Protein AF-A0A2V7J7F7-F1 (afdb_monomer_lite)

Sequence (111 aa):
MGAFFRSFLLPGWGQAATGRPLTGAAFVAWEGVTAMMTFKAQQEANYLKEIHSKNLRLKRQEVQDWLVLWVFNHLFSGAEAYVSAHLRDFPPDLKVRAFPGGIGVSIPVHE

pLDDT: mean 79.82, std 13.91, range [47.09, 97.25]

Structure (mmCIF, N/CA/C/O backbone):
data_AF-A0A2V7J7F7-F1
#
_entry.id   AF-A0A2V7J7F7-F1
#
loop_
_atom_site.group_PDB
_atom_site.id
_atom_site.type_symbol
_atom_site.label_atom_id
_atom_site.label_alt_id
_atom_site.label_comp_id
_atom_site.label_asym_id
_atom_site.label_entity_id
_atom_site.label_seq_id
_atom_site.pdbx_PDB_ins_code
_atom_site.Cartn_x
_atom_site.Cartn_y
_atom_site.Cartn_z
_atom_site.occupancy
_atom_site.B_iso_or_equiv
_atom_site.auth_seq_id
_atom_site.auth_comp_id
_atom_site.auth_asym_id
_atom_site.auth_atom_id
_atom_site.pdbx_PDB_model_num
ATOM 1 N N . MET A 1 1 ? -18.800 -1.494 7.040 1.00 52.91 1 MET A N 1
ATOM 2 C CA . MET A 1 1 ? -18.241 -1.590 5.668 1.00 52.91 1 MET A CA 1
ATOM 3 C C . MET A 1 1 ? -17.315 -0.438 5.241 1.00 52.91 1 MET A C 1
ATOM 5 O O . MET A 1 1 ? -16.443 -0.682 4.423 1.00 52.91 1 MET A O 1
ATOM 9 N N . GLY A 1 2 ? -17.419 0.795 5.764 1.00 59.50 2 GLY A N 1
ATOM 10 C CA . GLY A 1 2 ? -16.646 1.937 5.226 1.00 59.50 2 GLY A CA 1
ATOM 11 C C . GLY A 1 2 ? -15.134 1.997 5.531 1.00 59.50 2 GLY A C 1
ATOM 12 O O . GLY A 1 2 ? -14.402 2.614 4.768 1.00 59.50 2 GLY A O 1
ATOM 13 N N . ALA A 1 3 ? -14.640 1.391 6.617 1.00 56.56 3 ALA A N 1
ATOM 14 C CA . ALA A 1 3 ? -13.223 1.495 7.012 1.00 56.56 3 ALA A CA 1
ATOM 15 C C . ALA A 1 3 ? -12.282 0.596 6.182 1.00 56.56 3 ALA A C 1
ATOM 17 O O . ALA A 1 3 ? -11.179 1.017 5.845 1.00 56.56 3 ALA A O 1
ATOM 18 N N . PHE A 1 4 ? -12.748 -0.595 5.789 1.00 56.75 4 PHE A N 1
ATOM 19 C CA . PHE A 1 4 ? -12.010 -1.534 4.937 1.00 56.75 4 PHE A CA 1
ATOM 20 C C . PHE A 1 4 ? -11.687 -0.930 3.564 1.00 56.75 4 PHE A C 1
ATOM 22 O O . PHE A 1 4 ? -10.522 -0.844 3.191 1.00 56.75 4 PHE A O 1
ATOM 29 N N . PHE A 1 5 ? -12.701 -0.428 2.849 1.00 54.53 5 PHE A N 1
ATOM 30 C CA . PHE A 1 5 ? -12.508 0.172 1.521 1.00 54.53 5 PHE A CA 1
ATOM 31 C C . PHE A 1 5 ? -11.605 1.407 1.553 1.00 54.53 5 PHE A C 1
ATOM 33 O O . PHE A 1 5 ? -10.855 1.653 0.615 1.00 54.53 5 PHE A O 1
ATOM 40 N N . ARG A 1 6 ? -11.638 2.160 2.655 1.00 61.19 6 ARG A N 1
ATOM 41 C CA . ARG A 1 6 ? -10.757 3.309 2.857 1.00 61.19 6 ARG A CA 1
ATOM 42 C C . ARG A 1 6 ? -9.292 2.897 3.048 1.00 61.19 6 ARG A C 1
ATOM 44 O O . ARG A 1 6 ? -8.440 3.471 2.383 1.00 61.19 6 ARG A O 1
ATOM 51 N N . SER A 1 7 ? -9.004 1.892 3.883 1.00 57.19 7 SER A N 1
ATOM 52 C CA . SER A 1 7 ? -7.643 1.336 4.036 1.00 57.19 7 SER A CA 1
ATOM 53 C C . SER A 1 7 ? -7.139 0.599 2.796 1.00 57.19 7 SER A C 1
ATOM 55 O O . SER A 1 7 ? -5.939 0.565 2.557 1.00 57.19 7 SER A O 1
ATOM 57 N N . PHE A 1 8 ? -8.040 -0.002 2.016 1.00 57.66 8 PHE A N 1
ATOM 58 C CA . PHE A 1 8 ? -7.677 -0.664 0.766 1.00 57.66 8 PHE A CA 1
ATOM 59 C C . PHE A 1 8 ? -7.204 0.346 -0.290 1.00 57.66 8 PHE A C 1
ATOM 61 O O . PHE A 1 8 ? -6.204 0.108 -0.961 1.00 57.66 8 PHE A O 1
ATOM 68 N N . LEU A 1 9 ? -7.893 1.489 -0.406 1.00 63.44 9 LEU A N 1
ATOM 69 C CA . LEU A 1 9 ? -7.535 2.559 -1.345 1.00 63.44 9 LEU A CA 1
ATOM 70 C C . LEU A 1 9 ? -6.293 3.343 -0.910 1.00 63.44 9 LEU A C 1
ATOM 72 O O . LEU A 1 9 ? -5.472 3.693 -1.751 1.00 63.44 9 LEU A O 1
ATOM 76 N N . LEU A 1 10 ? -6.163 3.624 0.387 1.00 67.25 10 LEU A N 1
ATOM 77 C CA . LEU A 1 10 ? -5.006 4.299 0.965 1.00 67.25 10 LEU A CA 1
ATOM 78 C C . LEU A 1 10 ? -4.588 3.556 2.238 1.00 67.25 10 LEU A C 1
ATOM 80 O O . LEU A 1 10 ? -5.287 3.673 3.257 1.00 67.25 10 LEU A O 1
ATOM 84 N N . PRO A 1 11 ? -3.470 2.809 2.206 1.00 66.44 11 PRO A N 1
ATOM 85 C CA . PRO A 1 11 ? -2.950 2.112 3.374 1.00 66.44 11 PRO A CA 1
ATOM 86 C C . PRO A 1 11 ? -2.853 3.071 4.557 1.00 66.44 11 PRO A C 1
ATOM 88 O O . PRO A 1 11 ? -2.316 4.166 4.440 1.00 66.44 11 PRO A O 1
ATOM 91 N N . GLY A 1 12 ? -3.454 2.693 5.686 1.00 63.03 12 GLY A N 1
ATOM 92 C CA . GLY A 1 12 ? -3.513 3.510 6.904 1.00 63.03 12 GLY A CA 1
ATOM 93 C C . GLY A 1 12 ? -4.727 4.441 7.075 1.00 63.03 12 GLY A C 1
ATOM 94 O O . GLY A 1 12 ? -4.978 4.875 8.202 1.00 63.03 12 GLY A O 1
ATOM 95 N N . TRP A 1 13 ? -5.557 4.689 6.051 1.00 68.50 13 TRP A N 1
ATOM 96 C CA . TRP A 1 13 ? -6.751 5.547 6.195 1.00 68.50 13 TRP A CA 1
ATOM 97 C C . TRP A 1 13 ? -7.823 4.929 7.105 1.00 68.50 13 TRP A C 1
ATOM 99 O O . TRP A 1 13 ? -8.408 5.604 7.955 1.00 68.50 13 TRP A O 1
ATOM 109 N N . GLY A 1 14 ? -8.109 3.635 6.959 1.00 59.69 14 GLY A N 1
ATOM 110 C CA . GLY A 1 14 ? -9.084 2.944 7.809 1.00 59.69 14 GLY A CA 1
ATOM 111 C C . GLY A 1 14 ? -8.639 2.867 9.271 1.00 59.69 14 GLY A C 1
ATOM 112 O O . GLY A 1 14 ? -9.492 2.940 10.150 1.00 59.69 14 GLY A O 1
ATOM 113 N N . GLN A 1 15 ? -7.327 2.837 9.528 1.00 60.72 15 GLN A N 1
ATOM 114 C CA . GLN A 1 15 ? -6.746 2.851 10.876 1.00 60.72 15 GLN A CA 1
ATOM 115 C C . GLN A 1 15 ? -6.836 4.212 11.566 1.00 60.72 15 GLN A C 1
ATOM 117 O O . GLN A 1 15 ? -7.108 4.298 12.766 1.00 60.72 15 GLN A O 1
ATOM 122 N N . ALA A 1 16 ? -6.690 5.295 10.800 1.00 60.38 16 ALA A N 1
ATOM 123 C CA . ALA A 1 16 ? -6.977 6.637 11.294 1.00 60.38 16 ALA A CA 1
ATOM 124 C C . ALA A 1 16 ? -8.461 6.781 11.694 1.00 60.38 16 ALA A C 1
ATOM 126 O O . ALA A 1 16 ? -8.772 7.366 12.728 1.00 60.38 16 ALA A O 1
ATOM 127 N N . ALA A 1 17 ? -9.379 6.178 10.929 1.00 58.62 17 ALA A N 1
ATOM 128 C CA . ALA A 1 17 ? -10.817 6.214 11.211 1.00 58.62 17 ALA A CA 1
ATOM 129 C C . ALA A 1 17 ? -11.258 5.313 12.388 1.00 58.62 17 ALA A C 1
ATOM 131 O O . ALA A 1 17 ? -12.296 5.568 13.005 1.00 58.62 17 ALA A O 1
ATOM 132 N N . THR A 1 18 ? -10.500 4.263 12.721 1.00 61.31 18 THR A N 1
ATOM 133 C CA . THR A 1 18 ? -10.764 3.378 13.873 1.00 61.31 18 THR A CA 1
ATOM 134 C C . THR A 1 18 ? -10.092 3.844 15.168 1.00 61.31 18 THR A C 1
ATOM 136 O O . THR A 1 18 ? -10.269 3.199 16.197 1.00 61.31 18 THR A O 1
ATOM 139 N N . GLY A 1 19 ? -9.382 4.980 15.156 1.00 64.69 19 GLY A N 1
ATOM 140 C CA . GLY A 1 19 ? -8.726 5.538 16.345 1.00 64.69 19 GLY A CA 1
ATOM 141 C C . GLY A 1 19 ? -7.374 4.897 16.672 1.00 64.69 19 GLY A C 1
ATOM 142 O O . GLY A 1 19 ? -6.909 5.005 17.803 1.00 64.69 19 GLY A O 1
ATOM 143 N N . ARG A 1 20 ? -6.724 4.245 15.696 1.00 69.88 20 ARG A N 1
ATOM 144 C CA . ARG A 1 20 ? -5.407 3.594 15.834 1.00 69.88 20 ARG A CA 1
ATOM 145 C C . ARG A 1 20 ? -4.349 4.289 14.957 1.00 69.88 20 ARG A C 1
ATOM 147 O O . ARG A 1 20 ? -3.832 3.698 14.005 1.00 69.88 20 ARG A O 1
ATOM 154 N N . PRO A 1 21 ? -3.988 5.551 15.260 1.00 72.88 21 PRO A N 1
ATOM 155 C CA . PRO A 1 21 ? -3.137 6.367 14.391 1.00 72.88 21 PRO A CA 1
ATOM 156 C C . PRO A 1 21 ? -1.724 5.797 14.206 1.00 72.88 21 PRO A C 1
ATOM 158 O O . PRO A 1 21 ? -1.170 5.902 13.117 1.00 72.88 21 PRO A O 1
ATOM 161 N N . LEU A 1 22 ? -1.157 5.142 15.228 1.00 76.88 22 LEU A N 1
ATOM 162 C CA . LEU A 1 22 ? 0.168 4.514 15.137 1.00 76.88 22 LEU A CA 1
ATOM 163 C C . LEU A 1 22 ? 0.198 3.362 14.126 1.00 76.88 22 LEU A C 1
ATOM 165 O O . LEU A 1 22 ? 1.127 3.265 13.328 1.00 76.88 22 LEU A O 1
ATOM 169 N N . THR A 1 23 ? -0.830 2.509 14.129 1.00 77.69 23 THR A N 1
ATOM 170 C CA . THR A 1 23 ? -0.940 1.402 13.171 1.00 77.69 23 THR A CA 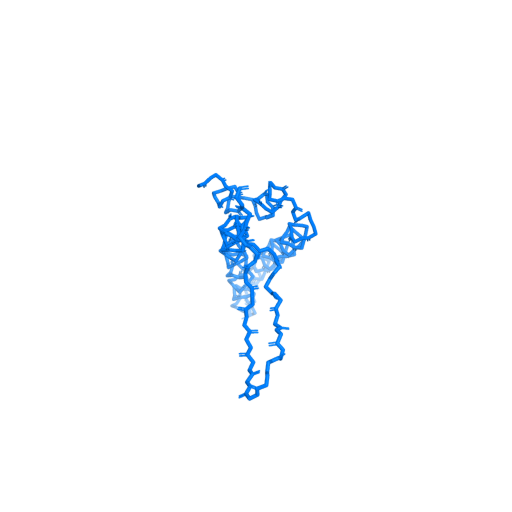1
ATOM 171 C C . THR A 1 23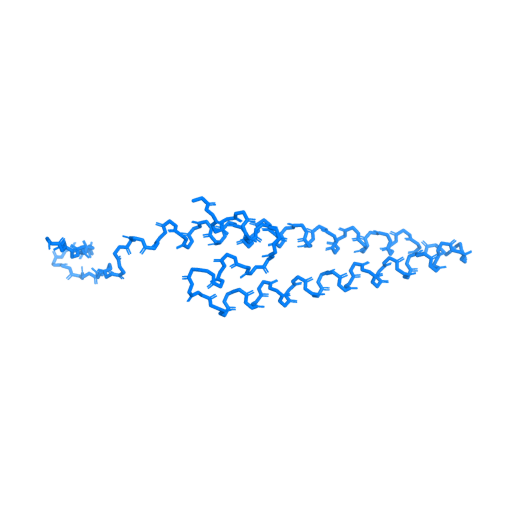 ? -1.125 1.935 11.752 1.00 77.69 23 THR A C 1
ATOM 173 O O . THR A 1 23 ? -0.463 1.467 10.830 1.00 77.69 23 THR A O 1
ATOM 176 N N . GLY A 1 24 ? -1.943 2.979 11.582 1.00 78.00 24 GLY A N 1
ATOM 177 C CA . GLY A 1 24 ? -2.088 3.658 10.295 1.00 78.00 24 GLY A CA 1
ATOM 178 C C . GLY A 1 24 ? -0.775 4.250 9.776 1.00 78.00 24 GLY A C 1
ATOM 179 O O . GLY A 1 24 ? -0.422 4.025 8.621 1.00 78.00 24 GLY A O 1
ATOM 180 N N . ALA A 1 25 ? -0.018 4.936 10.637 1.00 80.00 25 ALA A N 1
ATOM 181 C CA . ALA A 1 25 ? 1.272 5.523 10.281 1.00 80.00 25 ALA A CA 1
ATOM 182 C C . ALA A 1 25 ? 2.305 4.467 9.852 1.00 80.00 25 ALA A C 1
ATOM 184 O O . ALA A 1 25 ? 3.043 4.697 8.897 1.00 80.00 25 ALA A O 1
ATOM 185 N N . ALA A 1 26 ? 2.334 3.301 10.506 1.00 85.31 26 ALA A N 1
ATOM 186 C CA . ALA A 1 26 ? 3.227 2.207 10.129 1.00 85.31 26 ALA A CA 1
ATOM 187 C C . ALA A 1 26 ? 2.943 1.692 8.705 1.00 85.31 26 ALA A C 1
ATOM 189 O O . ALA A 1 26 ? 3.872 1.547 7.911 1.00 85.31 26 ALA A O 1
ATOM 190 N N . PHE A 1 27 ? 1.666 1.488 8.357 1.00 84.62 27 PHE A N 1
ATOM 191 C CA . PHE A 1 27 ? 1.271 1.059 7.010 1.00 84.62 27 PHE A CA 1
ATOM 192 C C . PHE A 1 27 ? 1.598 2.105 5.937 1.00 84.62 27 PHE A C 1
ATOM 194 O O . PHE A 1 27 ? 2.089 1.730 4.876 1.00 84.62 27 PHE A O 1
ATOM 201 N N . VAL A 1 28 ? 1.388 3.400 6.216 1.00 85.38 28 VAL A N 1
ATOM 202 C CA . VAL A 1 28 ? 1.757 4.505 5.304 1.00 85.38 28 VAL A CA 1
ATOM 203 C C . VAL A 1 28 ? 3.271 4.595 5.110 1.00 85.38 28 VAL A C 1
ATOM 205 O O . VAL A 1 28 ? 3.749 4.808 3.998 1.00 85.38 28 VAL A O 1
ATOM 208 N N . ALA A 1 29 ? 4.052 4.447 6.180 1.00 88.81 29 ALA A N 1
ATOM 209 C CA . ALA A 1 29 ? 5.505 4.486 6.077 1.00 88.81 29 ALA A CA 1
ATOM 210 C C . ALA A 1 29 ? 6.024 3.320 5.223 1.00 88.81 29 ALA A C 1
ATOM 212 O O . ALA A 1 29 ? 6.851 3.521 4.333 1.00 88.81 29 ALA A O 1
ATOM 213 N N . TRP A 1 30 ? 5.501 2.113 5.457 1.00 90.50 30 TRP A N 1
ATOM 214 C CA . TRP A 1 30 ? 5.865 0.929 4.682 1.00 90.50 30 TRP A CA 1
ATOM 215 C C . TRP A 1 30 ? 5.451 1.038 3.209 1.00 90.50 30 TRP A C 1
ATOM 217 O O . TRP A 1 30 ? 6.231 0.717 2.311 1.00 90.50 30 TRP A O 1
ATOM 227 N N . GLU A 1 31 ? 4.259 1.572 2.958 1.00 88.75 31 GLU A N 1
ATOM 228 C CA . GLU A 1 31 ? 3.780 1.917 1.623 1.00 88.75 31 GLU A CA 1
ATOM 229 C C . GLU A 1 31 ? 4.787 2.807 0.883 1.00 88.75 31 GLU A C 1
ATOM 231 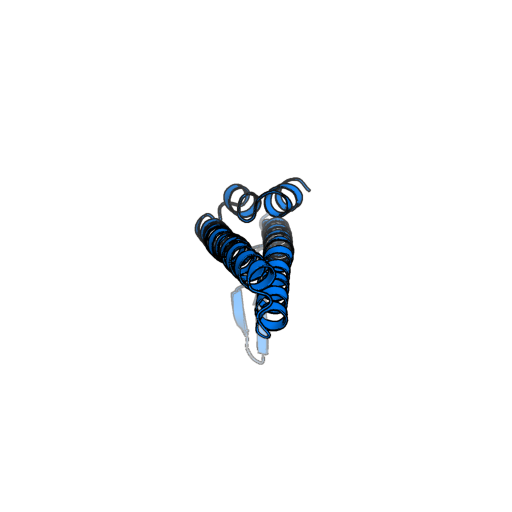O O . GLU A 1 31 ? 5.232 2.474 -0.215 1.00 88.75 31 GLU A O 1
ATOM 236 N N . GLY A 1 32 ? 5.225 3.896 1.524 1.00 89.88 32 GLY A N 1
ATOM 237 C CA . GLY A 1 32 ? 6.206 4.815 0.952 1.00 89.88 32 GLY A CA 1
ATOM 238 C C . GLY A 1 32 ? 7.527 4.133 0.584 1.00 89.88 32 GLY A C 1
ATOM 239 O O . GLY A 1 32 ? 8.073 4.394 -0.489 1.00 89.88 32 GLY A O 1
ATOM 240 N N . VAL A 1 33 ? 8.016 3.218 1.429 1.00 94.94 33 VAL A N 1
ATOM 241 C CA . VAL A 1 33 ? 9.242 2.444 1.161 1.00 94.94 33 VAL A CA 1
ATOM 242 C C . VAL A 1 33 ? 9.068 1.545 -0.062 1.00 94.94 33 VAL A C 1
ATOM 244 O O . VAL A 1 33 ? 9.896 1.581 -0.973 1.00 94.94 33 VAL A O 1
ATOM 247 N N . THR A 1 34 ? 7.993 0.756 -0.109 1.00 93.50 34 THR A N 1
ATOM 248 C CA . THR A 1 34 ? 7.763 -0.195 -1.211 1.00 93.50 34 THR A CA 1
ATOM 249 C C . THR A 1 34 ? 7.516 0.512 -2.544 1.00 93.50 34 THR A C 1
ATOM 251 O O . THR A 1 34 ? 8.091 0.115 -3.561 1.00 93.50 34 THR A O 1
ATOM 254 N N . ALA A 1 35 ? 6.768 1.618 -2.545 1.00 91.44 35 ALA A N 1
ATOM 255 C CA . ALA A 1 35 ? 6.569 2.448 -3.727 1.00 91.44 35 ALA A CA 1
ATOM 256 C C . ALA A 1 35 ? 7.896 3.055 -4.214 1.00 91.44 35 ALA A C 1
ATOM 258 O O . ALA A 1 35 ? 8.256 2.905 -5.383 1.00 91.44 35 ALA A O 1
ATOM 259 N N . MET A 1 36 ? 8.674 3.678 -3.318 1.00 94.12 36 MET A N 1
ATOM 260 C CA . MET A 1 36 ? 9.971 4.271 -3.663 1.00 94.12 36 MET A CA 1
ATOM 261 C C . MET A 1 36 ? 10.931 3.234 -4.253 1.00 94.12 36 MET A C 1
ATOM 263 O O . MET A 1 36 ? 11.564 3.493 -5.279 1.00 94.12 36 MET A O 1
ATOM 267 N N . MET A 1 37 ? 11.025 2.055 -3.636 1.00 96.88 37 MET A N 1
ATOM 268 C CA . MET A 1 37 ? 11.890 0.978 -4.117 1.00 96.88 37 MET A CA 1
ATOM 269 C C . MET A 1 37 ? 11.431 0.425 -5.466 1.00 96.88 37 MET A C 1
ATOM 271 O O . MET A 1 37 ? 12.270 0.197 -6.336 1.00 96.88 37 MET A O 1
ATOM 275 N N . THR A 1 38 ? 10.119 0.303 -5.689 1.00 94.62 38 THR A N 1
ATOM 276 C CA . THR A 1 38 ? 9.556 -0.085 -6.992 1.00 94.62 38 THR A CA 1
ATOM 277 C C . THR A 1 38 ? 9.962 0.914 -8.080 1.00 94.62 38 THR A C 1
ATOM 279 O O . THR A 1 38 ? 10.484 0.516 -9.124 1.00 94.62 38 THR A O 1
ATOM 282 N N . PHE A 1 39 ? 9.795 2.220 -7.832 1.00 94.56 39 PHE A N 1
ATOM 283 C CA . PHE A 1 39 ? 10.178 3.263 -8.791 1.00 94.56 39 PHE A CA 1
ATOM 284 C C . PHE A 1 39 ? 11.684 3.285 -9.057 1.00 94.56 39 PHE A C 1
ATOM 286 O O . PHE A 1 39 ? 12.102 3.340 -10.216 1.00 94.56 39 PHE A O 1
ATOM 293 N N . LYS A 1 40 ? 12.503 3.193 -8.006 1.00 96.19 40 LYS A N 1
ATOM 294 C CA . LYS A 1 40 ? 13.964 3.151 -8.122 1.00 96.19 40 LYS A CA 1
ATOM 295 C C . LYS A 1 40 ? 14.426 1.935 -8.932 1.00 96.19 40 LYS A C 1
ATOM 297 O O . LYS A 1 40 ? 15.186 2.089 -9.887 1.00 96.19 40 LYS A O 1
ATOM 302 N N . ALA A 1 41 ? 13.936 0.739 -8.606 1.00 95.12 41 ALA A N 1
ATOM 303 C CA . ALA A 1 41 ? 14.283 -0.484 -9.327 1.00 95.12 41 ALA A CA 1
ATOM 304 C C . ALA A 1 41 ? 13.840 -0.416 -10.798 1.00 95.12 41 ALA A C 1
ATOM 306 O O . ALA A 1 41 ? 14.552 -0.892 -11.683 1.00 95.12 41 ALA A O 1
ATOM 307 N N . GLN A 1 42 ? 12.708 0.236 -11.087 1.00 95.69 42 GLN A N 1
ATOM 308 C CA . GLN A 1 42 ? 12.218 0.420 -12.452 1.00 95.69 42 GLN A CA 1
ATOM 309 C C . GLN A 1 42 ? 13.100 1.382 -13.257 1.00 95.69 42 GLN A C 1
ATOM 311 O O . GLN A 1 42 ? 13.377 1.116 -14.430 1.00 95.69 42 GLN A O 1
ATOM 316 N N . GLN A 1 43 ? 13.563 2.472 -12.641 1.00 96.38 43 GLN A N 1
ATOM 317 C CA . GLN A 1 43 ? 14.521 3.397 -13.253 1.00 96.38 43 GLN A CA 1
ATOM 318 C C . GLN A 1 43 ? 15.841 2.687 -13.576 1.00 96.38 43 GLN A C 1
ATOM 320 O O . GLN A 1 43 ? 16.320 2.759 -14.708 1.00 96.38 43 GLN A O 1
ATOM 325 N N . GLU A 1 44 ? 16.385 1.928 -12.623 1.00 94.44 44 GLU A N 1
ATOM 326 C CA . GLU A 1 44 ? 17.610 1.149 -12.825 1.00 94.44 44 GLU A CA 1
ATOM 327 C C . GLU A 1 44 ? 17.431 0.068 -13.903 1.00 94.44 44 GLU A C 1
ATOM 329 O O . GLU A 1 44 ? 18.294 -0.104 -14.763 1.00 94.44 44 GLU A O 1
ATOM 334 N N . ALA A 1 45 ? 16.292 -0.631 -13.924 1.00 95.38 45 ALA A N 1
ATOM 335 C CA . ALA A 1 45 ? 15.985 -1.616 -14.958 1.00 95.38 45 ALA A CA 1
ATOM 336 C C . ALA A 1 45 ? 15.896 -0.982 -16.356 1.00 95.38 45 ALA A C 1
ATOM 338 O O . ALA A 1 45 ? 16.365 -1.576 -17.326 1.00 95.38 45 ALA A O 1
ATOM 339 N N . ASN A 1 46 ? 15.319 0.216 -16.479 1.00 94.75 46 ASN A N 1
ATOM 340 C CA . ASN A 1 46 ? 15.243 0.931 -17.755 1.00 94.75 46 ASN A CA 1
ATOM 341 C C . ASN A 1 46 ? 16.632 1.342 -18.252 1.00 94.75 46 ASN A C 1
ATOM 343 O O . ASN A 1 46 ? 16.961 1.070 -19.404 1.00 94.75 46 ASN A O 1
ATOM 347 N N . TYR A 1 47 ? 17.476 1.874 -17.368 1.00 94.56 47 TYR A N 1
ATOM 348 C CA . TYR A 1 47 ? 18.864 2.194 -17.699 1.00 94.56 47 TYR A CA 1
ATOM 349 C C . TYR A 1 47 ? 19.647 0.952 -18.162 1.00 94.56 47 TYR A C 1
ATOM 351 O O . TYR A 1 47 ? 20.292 0.958 -19.210 1.00 94.56 47 TYR A O 1
ATOM 359 N N . LEU A 1 48 ? 19.529 -0.169 -17.437 1.00 94.31 48 LEU A N 1
ATOM 360 C CA . LEU A 1 48 ? 20.192 -1.424 -17.811 1.00 94.31 48 LEU A CA 1
ATOM 361 C C . LEU A 1 48 ? 19.683 -2.011 -19.134 1.00 94.31 48 LEU A C 1
ATOM 363 O O . LEU A 1 48 ? 20.428 -2.725 -19.811 1.00 94.31 48 LEU A O 1
ATOM 367 N N . LYS A 1 49 ? 18.427 -1.725 -19.496 1.00 94.31 49 LYS A N 1
ATOM 368 C CA . LYS A 1 49 ? 17.837 -2.118 -20.777 1.00 94.31 49 LYS A CA 1
ATOM 369 C C . LYS A 1 49 ? 18.487 -1.365 -21.933 1.00 94.31 49 LYS A C 1
ATOM 371 O O . LYS A 1 49 ? 18.788 -1.992 -22.942 1.00 94.31 49 LYS A O 1
ATOM 376 N N . GLU A 1 50 ? 18.728 -0.065 -21.781 1.00 94.25 50 GLU A N 1
ATOM 377 C CA . GLU A 1 50 ? 19.370 0.763 -22.812 1.00 94.25 50 GLU A CA 1
ATOM 378 C C . GLU A 1 50 ? 20.796 0.285 -23.110 1.00 94.25 50 GLU A C 1
ATOM 380 O O . GLU A 1 50 ? 21.172 0.108 -24.269 1.00 94.25 50 GLU A O 1
ATOM 385 N N . ILE A 1 51 ? 21.563 -0.044 -22.068 1.00 95.25 51 ILE A N 1
ATOM 386 C CA . ILE A 1 51 ? 22.948 -0.519 -22.213 1.00 95.25 51 ILE A CA 1
ATOM 387 C C . ILE A 1 51 ? 23.068 -2.032 -22.481 1.00 95.25 51 ILE A C 1
ATOM 389 O O . ILE A 1 51 ? 24.172 -2.570 -22.448 1.00 95.25 51 ILE A O 1
ATOM 393 N N . HIS A 1 52 ? 21.952 -2.739 -22.713 1.00 91.69 52 HIS A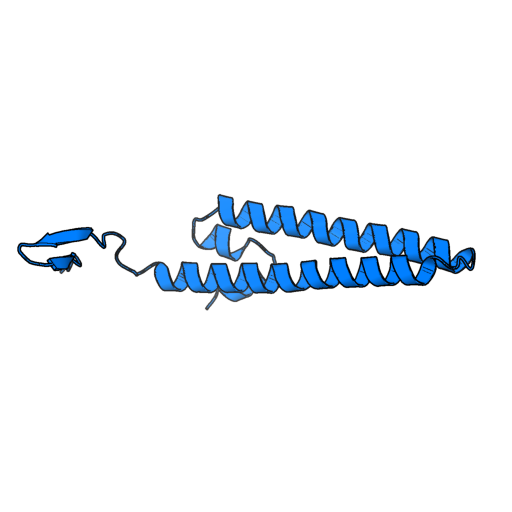 N 1
ATOM 394 C CA . HIS A 1 52 ? 21.912 -4.188 -22.980 1.00 91.69 52 HIS A CA 1
ATOM 395 C C . HIS A 1 52 ? 22.658 -5.040 -21.932 1.00 91.69 52 HIS A C 1
ATOM 397 O O . HIS A 1 52 ? 23.279 -6.061 -22.238 1.00 91.69 52 HIS A O 1
ATOM 403 N N . SER A 1 53 ? 22.598 -4.628 -20.663 1.00 93.12 53 SER A N 1
ATOM 404 C CA . SER A 1 53 ? 23.301 -5.315 -19.581 1.00 93.12 53 SER A CA 1
ATOM 405 C C . SER A 1 53 ? 22.673 -6.674 -19.265 1.00 93.12 53 SER A C 1
ATOM 407 O O . SER A 1 53 ? 21.451 -6.819 -19.173 1.00 93.12 53 SER A O 1
ATOM 409 N N . LYS A 1 54 ? 23.517 -7.671 -18.975 1.00 92.75 54 LYS A N 1
ATOM 410 C CA . LYS A 1 54 ? 23.091 -9.006 -18.512 1.00 92.75 54 LYS A CA 1
ATOM 411 C C . LYS A 1 54 ? 22.304 -8.957 -17.193 1.00 92.75 54 LYS A C 1
ATOM 413 O O . LYS A 1 54 ? 21.510 -9.856 -16.920 1.00 92.75 54 LYS A O 1
ATOM 418 N N . ASN A 1 55 ? 22.480 -7.895 -16.404 1.00 92.94 55 ASN A N 1
ATOM 419 C CA . ASN A 1 55 ? 21.829 -7.722 -15.103 1.00 92.94 55 ASN A CA 1
ATOM 420 C C . ASN A 1 55 ? 20.388 -7.195 -15.199 1.00 92.94 55 ASN A C 1
ATOM 422 O O . ASN A 1 55 ? 19.700 -7.129 -14.180 1.00 92.94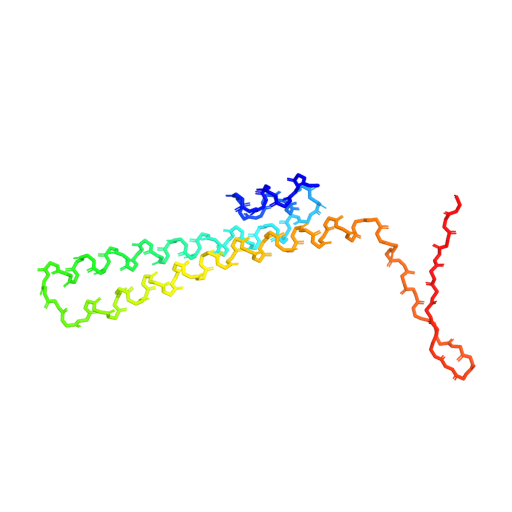 55 ASN A O 1
ATOM 426 N N . LEU A 1 56 ? 19.895 -6.867 -16.401 1.00 94.25 56 LEU A N 1
ATOM 427 C CA . LEU A 1 56 ? 18.524 -6.390 -16.613 1.00 94.25 56 LEU A CA 1
ATOM 428 C C . LEU A 1 56 ? 17.473 -7.318 -15.986 1.00 94.25 56 LEU A C 1
ATOM 430 O O . LEU A 1 56 ? 16.500 -6.849 -15.396 1.00 94.25 56 LEU A O 1
ATOM 434 N N . ARG A 1 57 ? 17.667 -8.638 -16.100 1.00 94.44 57 ARG A N 1
ATOM 435 C CA . ARG A 1 57 ? 16.724 -9.627 -15.559 1.00 94.44 57 ARG A CA 1
ATOM 436 C C . ARG A 1 57 ? 16.609 -9.534 -14.038 1.00 94.44 57 ARG A C 1
ATOM 438 O O . ARG A 1 57 ? 15.497 -9.575 -13.528 1.00 94.44 57 ARG A O 1
ATOM 445 N N . LEU A 1 58 ? 17.733 -9.361 -13.342 1.00 95.12 58 LEU A N 1
ATOM 446 C CA . LEU A 1 58 ? 17.757 -9.240 -11.882 1.00 95.12 58 LEU A CA 1
ATOM 447 C C . LEU A 1 58 ? 17.027 -7.975 -11.425 1.00 95.12 58 LEU A C 1
ATOM 449 O O . LEU A 1 58 ? 16.207 -8.039 -10.519 1.00 95.12 58 LEU A O 1
ATOM 453 N N . LYS A 1 59 ? 17.243 -6.842 -12.107 1.00 94.38 59 LYS A N 1
ATOM 454 C CA . LYS A 1 59 ? 16.539 -5.595 -11.769 1.00 94.38 59 LYS A CA 1
ATOM 455 C C . LYS A 1 59 ? 15.047 -5.632 -12.076 1.00 94.38 59 LYS A C 1
ATOM 457 O O . LYS A 1 59 ? 14.262 -5.082 -11.315 1.00 94.38 59 LYS A O 1
ATOM 462 N N . ARG A 1 60 ? 14.622 -6.320 -13.139 1.00 95.69 60 ARG A N 1
ATOM 463 C CA . ARG A 1 60 ? 13.188 -6.553 -13.387 1.00 95.69 60 ARG A CA 1
ATOM 464 C C . ARG A 1 60 ? 12.542 -7.427 -12.317 1.00 95.69 60 ARG A C 1
ATOM 466 O O . ARG A 1 60 ? 11.403 -7.161 -11.955 1.00 95.69 60 ARG A O 1
ATOM 473 N N . GLN A 1 61 ? 13.255 -8.439 -11.830 1.00 97.25 61 GLN A N 1
ATOM 474 C CA . GLN A 1 61 ? 12.780 -9.259 -10.721 1.00 97.25 61 GLN A CA 1
ATOM 475 C C . GLN A 1 61 ? 12.660 -8.424 -9.441 1.00 97.25 61 GLN A C 1
ATOM 477 O O . GLN A 1 61 ? 11.620 -8.463 -8.802 1.00 97.25 61 GLN A O 1
ATOM 482 N N . GLU A 1 62 ? 13.642 -7.569 -9.145 1.00 96.50 62 GLU A N 1
ATOM 483 C CA . GLU A 1 62 ? 13.568 -6.644 -8.007 1.00 96.50 62 GLU A CA 1
ATOM 484 C C . GLU A 1 62 ? 12.332 -5.724 -8.082 1.00 96.50 62 GLU A C 1
ATOM 486 O O . GLU A 1 62 ? 11.649 -5.537 -7.079 1.00 96.50 62 GLU A O 1
ATOM 491 N N . VAL A 1 63 ? 11.973 -5.203 -9.267 1.00 96.19 63 VAL A N 1
ATOM 492 C CA . VAL A 1 63 ? 10.712 -4.450 -9.453 1.00 96.19 63 VAL A CA 1
ATOM 493 C C . VAL A 1 63 ? 9.494 -5.298 -9.096 1.00 96.19 63 VAL A C 1
ATOM 495 O O . VAL A 1 63 ? 8.587 -4.812 -8.424 1.00 96.19 63 VAL A O 1
ATOM 498 N N . GLN A 1 64 ? 9.452 -6.550 -9.557 1.00 97.00 64 GLN A N 1
ATOM 499 C CA . GLN A 1 64 ? 8.340 -7.456 -9.269 1.00 97.00 64 GLN A CA 1
ATOM 500 C C . GLN A 1 64 ? 8.246 -7.767 -7.775 1.00 97.00 64 GLN A C 1
ATOM 502 O O . GLN A 1 64 ? 7.147 -7.735 -7.231 1.00 97.00 64 GLN A O 1
ATOM 507 N N . ASP A 1 65 ? 9.374 -7.995 -7.108 1.00 96.94 65 ASP A N 1
ATOM 508 C CA . ASP A 1 65 ? 9.422 -8.296 -5.678 1.00 96.94 65 ASP A CA 1
ATOM 509 C C . ASP A 1 65 ? 8.880 -7.118 -4.851 1.00 96.94 65 ASP A C 1
ATOM 511 O O . ASP A 1 65 ? 8.011 -7.300 -3.994 1.00 96.94 65 ASP A O 1
ATOM 515 N N . TRP A 1 66 ? 9.311 -5.888 -5.156 1.00 96.88 66 TRP A N 1
ATOM 516 C CA . TRP A 1 66 ? 8.798 -4.692 -4.478 1.00 96.88 66 TRP A CA 1
ATOM 517 C C . TRP A 1 66 ? 7.328 -4.416 -4.787 1.00 96.88 66 TRP A C 1
ATOM 519 O O . TRP A 1 66 ? 6.580 -4.053 -3.878 1.00 96.88 66 TRP A O 1
ATOM 529 N N . LEU A 1 67 ? 6.889 -4.649 -6.026 1.00 93.75 67 LEU A N 1
ATOM 530 C CA . LEU A 1 67 ? 5.485 -4.508 -6.411 1.00 93.75 67 LEU A CA 1
ATOM 531 C C . LEU A 1 67 ? 4.592 -5.519 -5.681 1.00 93.75 67 LEU A C 1
ATOM 533 O O . LEU A 1 67 ? 3.492 -5.177 -5.254 1.00 93.75 67 LEU A O 1
ATOM 537 N N . VAL A 1 68 ? 5.059 -6.756 -5.506 1.00 95.38 68 VAL A N 1
ATOM 538 C CA . VAL A 1 68 ? 4.345 -7.772 -4.725 1.00 95.38 68 VAL A CA 1
ATOM 539 C C . VAL A 1 68 ? 4.206 -7.308 -3.278 1.00 95.38 68 VAL A C 1
ATOM 541 O O . VAL A 1 68 ? 3.092 -7.288 -2.759 1.00 95.38 68 VAL A O 1
ATOM 544 N N . LEU A 1 69 ? 5.296 -6.872 -2.638 1.00 93.75 69 LEU A N 1
ATOM 545 C CA . LEU A 1 69 ? 5.242 -6.355 -1.265 1.00 93.75 69 LEU A CA 1
ATOM 546 C C . LEU A 1 69 ? 4.295 -5.160 -1.130 1.00 93.75 69 LEU A C 1
ATOM 548 O O . LEU A 1 69 ? 3.568 -5.072 -0.141 1.00 93.75 69 LEU A O 1
ATOM 552 N N . TRP A 1 70 ? 4.271 -4.287 -2.135 1.00 88.50 70 TRP A N 1
ATOM 553 C CA . TRP A 1 70 ? 3.356 -3.160 -2.197 1.00 88.50 70 TRP A CA 1
ATOM 554 C C . TRP A 1 70 ? 1.893 -3.633 -2.218 1.00 88.50 70 TRP A C 1
ATOM 556 O O . TRP A 1 70 ? 1.117 -3.289 -1.331 1.00 88.50 70 TRP A O 1
ATOM 566 N N . VAL A 1 71 ? 1.522 -4.527 -3.138 1.00 89.19 71 VAL A N 1
ATOM 567 C CA . VAL A 1 71 ? 0.154 -5.078 -3.215 1.00 89.19 71 VAL A CA 1
ATOM 568 C C . VAL A 1 71 ? -0.248 -5.801 -1.925 1.00 89.19 71 VAL A C 1
ATOM 570 O O . VAL A 1 71 ? -1.355 -5.608 -1.418 1.00 89.19 71 VAL A O 1
ATOM 573 N N . PHE A 1 72 ? 0.643 -6.616 -1.356 1.00 90.94 72 PHE A N 1
ATOM 574 C CA . PHE A 1 72 ? 0.364 -7.308 -0.098 1.00 90.94 72 PHE A CA 1
ATOM 575 C C . PHE A 1 72 ? 0.177 -6.333 1.068 1.00 90.94 72 PHE A C 1
ATOM 577 O O . PHE A 1 72 ? -0.681 -6.580 1.915 1.00 90.94 72 PHE A O 1
ATOM 584 N N . ASN A 1 73 ? 0.897 -5.208 1.095 1.00 88.44 73 ASN A N 1
ATOM 585 C CA . ASN A 1 73 ? 0.706 -4.168 2.104 1.00 88.44 73 ASN A CA 1
ATOM 586 C C . ASN A 1 73 ? -0.737 -3.640 2.126 1.00 88.44 73 ASN A C 1
ATOM 588 O O . ASN A 1 73 ? -1.337 -3.535 3.197 1.00 88.44 73 ASN A O 1
ATOM 592 N N . HIS A 1 74 ? -1.336 -3.393 0.956 1.00 83.62 74 HIS A N 1
ATOM 593 C CA . HIS A 1 74 ? -2.743 -2.986 0.858 1.00 83.62 74 HIS A CA 1
ATOM 594 C C . HIS A 1 74 ? -3.693 -4.045 1.426 1.00 83.62 74 HIS A C 1
ATOM 596 O O . HIS A 1 74 ? -4.628 -3.718 2.163 1.00 83.62 74 HIS A O 1
ATOM 602 N N . LEU A 1 75 ? -3.449 -5.321 1.113 1.00 87.06 75 LEU A N 1
ATOM 603 C CA . LEU A 1 75 ? -4.266 -6.429 1.612 1.00 87.06 75 LEU A CA 1
ATOM 604 C C . LEU A 1 75 ? -4.164 -6.558 3.135 1.00 87.06 75 LEU A C 1
ATOM 606 O O . LEU A 1 75 ? -5.191 -6.669 3.806 1.00 87.06 75 LEU A O 1
ATOM 610 N N . PHE A 1 76 ? -2.951 -6.480 3.690 1.00 85.25 76 PHE A N 1
ATOM 611 C CA . PHE A 1 76 ? -2.730 -6.516 5.135 1.00 85.25 76 PHE A CA 1
ATOM 612 C C . PHE A 1 76 ? -3.352 -5.311 5.844 1.00 85.25 76 PHE A C 1
ATOM 614 O O . PHE A 1 76 ? -4.024 -5.491 6.859 1.00 85.25 76 PHE A O 1
ATOM 621 N N . SER A 1 77 ? -3.202 -4.103 5.293 1.00 78.75 77 SER A N 1
ATOM 622 C CA . SER A 1 77 ? -3.810 -2.892 5.857 1.00 78.75 77 SER A CA 1
ATOM 623 C C . SER A 1 77 ? -5.340 -2.971 5.855 1.00 78.75 77 SER A C 1
ATOM 625 O O . SER A 1 77 ? -5.996 -2.591 6.829 1.00 78.75 77 SER A O 1
ATOM 627 N N . GLY A 1 78 ? -5.926 -3.512 4.781 1.00 78.25 78 GLY A N 1
ATOM 628 C CA . GLY A 1 78 ? -7.357 -3.782 4.693 1.00 78.25 78 GLY A CA 1
ATOM 629 C C . GLY A 1 78 ? -7.818 -4.814 5.724 1.00 78.25 78 GLY A C 1
ATOM 630 O O . GLY A 1 78 ? -8.763 -4.553 6.468 1.00 78.25 78 GLY A O 1
ATOM 631 N N . ALA A 1 79 ? -7.140 -5.962 5.807 1.00 84.75 79 ALA A N 1
ATOM 632 C CA . ALA A 1 79 ? -7.469 -7.027 6.753 1.00 84.75 79 ALA A CA 1
ATOM 633 C C . ALA A 1 79 ? -7.397 -6.543 8.208 1.00 84.75 79 ALA A C 1
ATOM 635 O O . ALA A 1 79 ? -8.324 -6.768 8.984 1.00 84.75 79 ALA A O 1
ATOM 636 N N . GLU A 1 80 ? -6.343 -5.813 8.569 1.00 84.69 80 GLU A N 1
ATOM 637 C CA . GLU A 1 80 ? -6.182 -5.277 9.918 1.00 84.69 80 GLU A CA 1
ATOM 638 C C . GLU A 1 80 ? -7.253 -4.217 10.236 1.00 84.69 80 GLU A C 1
ATOM 640 O O . GLU A 1 80 ? -7.842 -4.254 11.314 1.00 84.69 80 GLU A O 1
ATOM 645 N N . ALA A 1 81 ? -7.633 -3.360 9.279 1.00 81.06 81 ALA A N 1
ATOM 646 C CA . ALA A 1 81 ? -8.775 -2.449 9.439 1.00 81.06 81 ALA A CA 1
ATOM 647 C C . ALA A 1 81 ? -10.121 -3.159 9.583 1.00 81.06 81 ALA A C 1
ATOM 649 O O . ALA A 1 81 ? -10.968 -2.718 10.363 1.00 81.06 81 ALA A O 1
ATOM 650 N N . TYR A 1 82 ? -10.328 -4.261 8.866 1.00 80.38 82 TYR A N 1
ATOM 651 C CA . TYR A 1 82 ? -11.535 -5.070 8.987 1.00 80.38 82 TYR A CA 1
ATOM 652 C C . TYR A 1 82 ? -11.644 -5.729 10.365 1.00 80.38 82 TYR A C 1
ATOM 654 O O . TYR A 1 82 ? -12.699 -5.640 10.998 1.00 80.38 82 TYR A O 1
ATOM 662 N N . VAL A 1 83 ? -10.557 -6.350 10.833 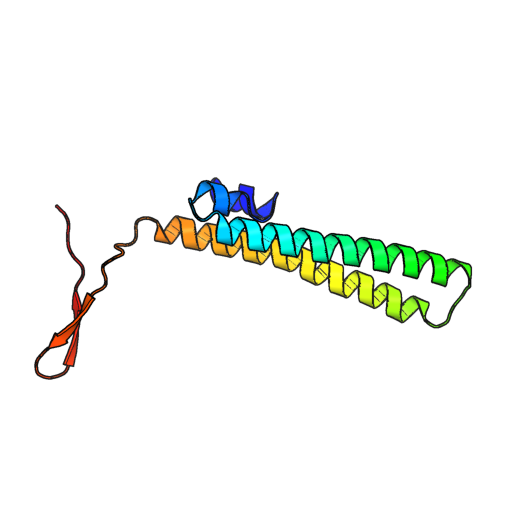1.00 81.94 83 VAL A N 1
ATOM 663 C CA . VAL A 1 83 ? -10.485 -7.001 12.148 1.00 81.94 83 VAL A CA 1
ATOM 664 C C . VAL A 1 83 ? -10.662 -5.970 13.257 1.00 81.94 83 VAL A C 1
ATOM 666 O O . VAL A 1 83 ? -11.521 -6.144 14.116 1.00 81.94 83 VAL A O 1
ATOM 669 N N . SER A 1 84 ? -9.936 -4.852 13.198 1.00 78.38 84 SER A N 1
ATOM 670 C CA . SER A 1 84 ? -10.042 -3.769 14.181 1.00 78.38 84 SER A CA 1
ATOM 671 C C . SER A 1 84 ? -11.445 -3.153 14.229 1.00 78.38 84 SER A C 1
ATOM 673 O O . SER A 1 84 ? -11.917 -2.790 15.302 1.00 78.38 84 SER A O 1
ATOM 675 N N . ALA A 1 85 ? -12.148 -3.063 13.096 1.00 78.69 85 ALA A N 1
ATOM 676 C CA . ALA A 1 85 ? -13.537 -2.610 13.081 1.00 78.69 85 ALA A CA 1
ATOM 677 C C . ALA A 1 85 ? -14.508 -3.636 13.692 1.00 78.69 85 ALA A C 1
ATOM 679 O O . ALA A 1 85 ? -15.417 -3.231 14.406 1.00 78.69 85 ALA A O 1
ATOM 680 N N . HIS A 1 86 ? -14.321 -4.937 13.442 1.00 80.06 86 HIS A N 1
ATOM 681 C CA . HIS A 1 86 ? -15.175 -5.994 14.008 1.00 80.06 86 HIS A CA 1
ATOM 682 C C . HIS A 1 86 ? -14.942 -6.220 15.501 1.00 80.06 86 HIS A C 1
ATOM 684 O O . HIS A 1 86 ? -15.868 -6.573 16.223 1.00 80.06 86 HIS A O 1
ATOM 690 N N . LEU A 1 87 ? -13.716 -6.001 15.972 1.00 76.94 87 LEU A N 1
ATOM 691 C CA . LEU A 1 87 ? -13.376 -6.097 17.389 1.00 76.94 87 LEU A CA 1
ATOM 692 C C . LEU A 1 87 ? -13.732 -4.835 18.180 1.00 76.94 87 LEU A C 1
ATOM 694 O O . LEU A 1 87 ? -13.548 -4.816 19.392 1.00 76.94 87 LEU A O 1
ATOM 698 N N . ARG A 1 88 ? -14.242 -3.784 17.527 1.00 71.25 88 ARG A N 1
ATOM 699 C CA . ARG A 1 88 ? -14.571 -2.516 18.190 1.00 71.25 88 ARG A CA 1
ATOM 700 C C . ARG A 1 88 ? -15.659 -2.668 19.255 1.00 71.25 88 ARG A C 1
ATOM 702 O O . ARG A 1 88 ? -15.579 -1.996 20.276 1.00 71.25 88 ARG A O 1
ATOM 709 N N . ASP A 1 89 ? -16.618 -3.559 19.022 1.00 69.06 89 ASP A N 1
ATOM 710 C CA . ASP A 1 89 ? -17.721 -3.839 19.949 1.00 69.06 89 ASP A CA 1
ATOM 711 C C . ASP A 1 89 ? -17.410 -5.023 20.886 1.00 69.06 89 ASP A C 1
ATOM 713 O O . ASP A 1 89 ? -18.245 -5.428 21.693 1.00 69.06 89 ASP A O 1
ATOM 717 N N . PHE A 1 90 ? -16.211 -5.610 20.781 1.00 67.94 90 PHE A N 1
ATOM 718 C CA . PHE A 1 90 ? -15.818 -6.754 21.598 1.00 67.94 90 PHE A CA 1
ATOM 719 C C . PHE A 1 90 ? -15.398 -6.277 22.999 1.00 67.94 90 PHE A C 1
ATOM 721 O O . PHE A 1 90 ? -14.568 -5.368 23.101 1.00 67.94 90 PHE A O 1
ATOM 728 N N . PRO A 1 91 ? -15.932 -6.862 24.090 1.00 63.25 91 PRO A N 1
ATOM 729 C CA . PRO A 1 91 ? -15.649 -6.394 25.441 1.00 63.25 91 PRO A CA 1
ATOM 730 C C . PRO A 1 91 ? -14.143 -6.511 25.753 1.00 63.25 91 PRO A C 1
ATOM 732 O O . PRO A 1 91 ? -13.585 -7.608 25.659 1.00 63.25 91 PRO A O 1
ATOM 735 N N . PRO A 1 92 ? -13.468 -5.409 26.135 1.00 62.47 92 PRO A N 1
ATOM 736 C CA . PRO A 1 92 ? -12.016 -5.384 26.341 1.00 62.47 92 PRO A CA 1
ATOM 737 C C . PRO A 1 92 ? -11.564 -6.121 27.614 1.00 62.47 92 PRO A C 1
ATOM 739 O O . PRO A 1 92 ? -10.390 -6.459 27.751 1.00 62.47 92 PRO A O 1
ATOM 742 N N . ASP A 1 93 ? -12.488 -6.406 28.534 1.00 62.47 93 ASP A N 1
ATOM 743 C CA . ASP A 1 93 ? -12.210 -6.946 29.866 1.00 62.47 93 ASP A CA 1
ATOM 744 C C . ASP A 1 93 ? -12.387 -8.469 29.951 1.00 62.47 93 ASP A C 1
ATOM 746 O O . ASP A 1 93 ? -13.089 -8.989 30.822 1.00 62.47 93 ASP A O 1
ATOM 750 N N . LEU A 1 94 ? -11.713 -9.218 29.074 1.00 65.38 94 LEU A N 1
ATOM 751 C CA . LEU A 1 94 ? -11.581 -10.665 29.253 1.00 65.38 94 LEU A CA 1
ATOM 752 C C . LEU A 1 94 ? -10.610 -10.940 30.413 1.00 65.38 94 LEU A C 1
ATOM 754 O O . LEU A 1 94 ? -9.403 -11.109 30.233 1.00 65.38 94 LEU A O 1
ATOM 758 N N . LYS A 1 95 ? -11.125 -10.950 31.646 1.00 64.81 95 LYS A N 1
ATOM 759 C CA . LYS A 1 95 ? -10.306 -11.271 32.819 1.00 64.81 95 LYS A CA 1
ATOM 760 C C . LYS A 1 95 ? -10.183 -12.783 32.943 1.00 64.81 95 LYS A C 1
ATOM 762 O O . LYS A 1 95 ? -11.148 -13.481 33.253 1.00 64.81 95 LYS A O 1
ATOM 767 N N . VAL A 1 96 ? -8.973 -13.284 32.713 1.00 67.81 96 VAL A N 1
ATOM 768 C CA . VAL A 1 96 ? -8.608 -14.663 33.038 1.00 67.81 96 VAL A CA 1
ATOM 769 C C . VAL A 1 96 ? -8.453 -14.746 34.555 1.00 67.81 96 VAL A C 1
ATOM 771 O O . VAL A 1 96 ? -7.586 -14.090 35.133 1.00 67.81 96 VAL A O 1
ATOM 774 N N . ARG A 1 97 ? -9.319 -15.514 35.218 1.00 72.00 97 ARG A N 1
ATOM 775 C CA . ARG A 1 97 ? -9.240 -15.772 36.660 1.00 72.00 97 ARG A CA 1
ATOM 776 C C . ARG A 1 97 ? -8.955 -17.246 36.893 1.00 72.00 97 ARG A C 1
ATOM 778 O O . ARG A 1 97 ? -9.656 -18.115 36.380 1.00 72.00 97 ARG A O 1
ATOM 785 N N . ALA A 1 98 ? -7.942 -17.520 37.707 1.00 70.12 98 ALA A N 1
ATOM 786 C CA . ALA A 1 98 ? -7.766 -18.842 38.282 1.00 70.12 98 ALA A CA 1
ATOM 787 C C . ALA A 1 98 ? -8.909 -19.110 39.273 1.00 70.12 98 ALA A C 1
ATOM 789 O O . ALA A 1 98 ? -9.188 -18.281 40.141 1.00 70.12 98 ALA A O 1
ATOM 790 N N . PHE A 1 99 ? -9.562 -20.259 39.127 1.00 75.19 99 PHE A N 1
ATOM 791 C CA . PHE A 1 99 ? -10.552 -20.781 40.063 1.00 75.19 99 PHE A CA 1
ATOM 792 C C . PHE A 1 99 ? -10.043 -22.107 40.645 1.00 75.19 99 PHE A C 1
ATOM 794 O O . PHE A 1 99 ? -9.157 -22.736 40.059 1.00 75.19 99 PHE A O 1
ATOM 801 N N . PRO A 1 100 ? -10.555 -22.555 41.804 1.00 66.62 100 PRO A N 1
ATOM 802 C CA . PRO A 1 100 ? -10.117 -23.814 42.397 1.00 66.62 100 PRO A CA 1
ATOM 803 C C . PRO A 1 100 ? -10.328 -24.976 41.410 1.00 66.62 100 PRO A C 1
ATOM 805 O O . PRO A 1 100 ? -11.461 -25.305 41.075 1.00 66.62 100 PRO A O 1
ATOM 808 N N . GLY A 1 101 ? -9.231 -25.565 40.918 1.00 79.06 101 GLY A N 1
ATOM 809 C CA . GLY A 1 101 ? -9.246 -26.685 39.967 1.00 79.06 101 GLY A CA 1
ATOM 810 C C . GLY A 1 101 ? -9.181 -26.326 38.473 1.00 79.06 101 GLY A C 1
ATOM 811 O O . GLY A 1 101 ? -9.209 -27.242 37.656 1.00 79.06 101 GLY A O 1
ATOM 812 N N . GLY A 1 102 ? -9.063 -25.048 38.081 1.00 76.94 102 GLY A N 1
ATOM 813 C CA . GLY A 1 102 ? -8.961 -24.693 36.659 1.00 76.94 102 GLY A CA 1
ATOM 814 C C . GLY A 1 102 ? -8.790 -23.204 36.343 1.00 76.94 102 GLY A C 1
ATOM 815 O O . GLY A 1 102 ? -8.722 -22.346 37.222 1.00 76.94 102 GLY A O 1
ATOM 816 N N . ILE A 1 103 ? -8.720 -22.893 35.048 1.00 80.19 103 ILE A N 1
ATOM 817 C CA . ILE A 1 103 ? -8.654 -21.521 34.529 1.00 80.19 103 ILE A CA 1
ATOM 818 C C . ILE A 1 103 ? -10.029 -21.163 33.957 1.00 80.19 103 ILE A C 1
ATOM 820 O O . ILE A 1 103 ? -10.537 -21.876 33.095 1.00 80.19 103 ILE A O 1
ATOM 824 N N . GLY A 1 104 ? -10.626 -20.069 34.435 1.00 75.88 104 GLY A N 1
ATOM 825 C CA . GLY A 1 104 ? -11.893 -19.533 33.937 1.00 75.88 104 GLY A CA 1
ATOM 826 C C . GLY A 1 104 ? -11.716 -18.178 33.249 1.00 75.88 104 GLY A C 1
ATOM 827 O O . GLY A 1 104 ? -10.802 -17.412 33.561 1.00 75.88 104 GLY A O 1
ATOM 828 N N . VAL A 1 105 ? -12.619 -17.868 32.321 1.00 76.25 105 VAL A N 1
ATOM 829 C CA . VAL A 1 105 ? -12.690 -16.580 31.616 1.00 76.25 105 VAL A CA 1
ATOM 830 C C . VAL A 1 105 ? -13.988 -15.888 32.028 1.00 76.25 105 VAL A C 1
ATOM 832 O O . VAL A 1 105 ? -15.058 -16.467 31.858 1.00 76.25 105 VAL A O 1
ATOM 835 N N . SER A 1 106 ? -13.916 -14.675 32.589 1.00 68.81 106 SER A N 1
ATOM 836 C CA . SER A 1 106 ? -15.109 -13.884 32.934 1.00 68.81 106 SER A CA 1
ATOM 837 C C . SER A 1 106 ? -15.358 -12.780 31.911 1.00 68.81 106 SER A C 1
ATOM 839 O O . SER A 1 106 ? -14.433 -12.029 31.602 1.00 68.81 106 SER A O 1
ATOM 841 N N . ILE A 1 107 ? -16.606 -12.651 31.455 1.00 66.25 107 ILE A N 1
ATOM 842 C CA . ILE A 1 107 ? -17.070 -11.567 30.582 1.00 66.25 107 ILE A CA 1
ATOM 843 C C . ILE A 1 107 ? -18.005 -10.669 31.408 1.00 66.25 107 ILE A C 1
ATOM 845 O O . ILE A 1 107 ? -19.007 -11.177 31.917 1.00 66.25 107 ILE A O 1
ATOM 849 N N . PRO A 1 108 ? -17.704 -9.370 31.594 1.00 64.75 108 PRO A N 1
ATOM 850 C CA . PRO A 1 108 ? -18.642 -8.453 32.228 1.00 64.75 108 PRO A CA 1
ATOM 851 C C . PRO A 1 108 ? -19.840 -8.222 31.299 1.00 64.75 108 PRO A C 1
ATOM 853 O O . PRO A 1 108 ? -19.677 -7.783 30.162 1.00 64.75 108 PRO A O 1
ATOM 856 N N . VAL A 1 109 ? -21.043 -8.539 31.779 1.00 63.97 109 VAL A N 1
ATOM 857 C CA . VAL A 1 109 ? -22.301 -8.202 31.103 1.00 63.97 109 VAL A CA 1
ATOM 858 C C . VAL A 1 109 ? -22.704 -6.816 31.597 1.00 63.97 109 VAL A C 1
ATOM 860 O O . VAL A 1 109 ? -23.003 -6.652 32.778 1.00 63.97 109 VAL A O 1
ATOM 863 N N . HIS A 1 110 ? -22.640 -5.814 30.723 1.00 57.50 110 HIS A N 1
ATOM 864 C CA . HIS A 1 110 ? -23.245 -4.510 30.981 1.00 57.50 110 HIS A CA 1
ATOM 865 C C . HIS A 1 110 ? -24.697 -4.559 30.484 1.00 57.50 110 HIS A C 1
ATOM 867 O O . HIS A 1 110 ? -24.911 -4.787 29.293 1.00 57.50 110 HIS A O 1
ATOM 873 N N . GLU A 1 111 ? -25.658 -4.424 31.406 1.00 47.09 111 GLU A N 1
ATOM 874 C CA . GLU A 1 111 ? -27.076 -4.145 31.106 1.00 47.09 111 GLU A CA 1
ATOM 875 C C . GLU A 1 111 ? -27.278 -2.698 30.639 1.00 47.09 111 GLU A C 1
ATOM 877 O O . GLU A 1 111 ? -26.568 -1.802 31.161 1.00 47.09 111 GLU A O 1
#

Foldseek 3Di:
DPLLVLCLVPPLRSCVVLVNNVNSVVLNVQLVVLVVQLVVLVVVLVVCVVVVHPCSVVSVVSNVVSVVSNNVSSVVSSVVSVVSVVCSPPQPPQDFDDDVPDIDTDDDDDD

Secondary structure (DSSP, 8-state):
-HHHHHHHHSTTHHHHHTT-HHHHHHHHHHHHHHHHHHHHHHHHHHHHHHTT-TTHHHHHHHHHHHHHHHHHHHHHHHHHHHHHHHGGGS-S--EEEEETTEEEEE-----

Radius of gyration: 21.91 Å; chains: 1; bounding box: 50×33×65 Å